Protein AF-A0AAD9KCN7-F1 (afdb_monomer)

Solvent-accessible surface area (backbone atoms only — not comparable to full-atom values): 8778 Å² total; per-residue (Å²): 135,86,82,78,81,75,78,76,82,77,79,79,80,79,82,54,69,68,58,52,52,51,52,63,70,68,53,58,83,85,34,65,76,53,48,64,74,65,59,83,91,80,75,90,75,92,70,82,74,83,81,86,82,81,80,90,80,90,80,90,80,91,78,92,77,90,74,84,73,63,82,55,66,68,58,55,51,52,52,53,49,53,52,50,54,50,53,57,52,60,66,49,46,61,60,54,50,51,53,51,51,53,51,50,50,54,51,51,50,54,51,51,50,52,52,50,51,52,53,50,54,59,69,69,53,73,83,80,74,82,127

Foldseek 3Di:
DDDDPDDDDDDDDDDDPVVVVVVVVPDDCPDPVNVVVPDDPDDDDDPPDPPDDDDDDDDDDDDDDPPPPDDDVVVVVVVVVVVVVVVVVVVCVVVVVVVVVVVVVVVVVVVVVVVVVVVVVVVPPPPPDDD

Radius of gyration: 35.8 Å; Cα contacts (8 Å, |Δi|>4): 5; chains: 1; bounding box: 70×50×118 Å

Sequence (131 aa):
MSKKNAPLISRPEPPSVEKIIEDIGSAQKTDVVFILASFPNNGELCLDSVNDSQTSNETNVATTQDTKQGPDVDQVYTEAKQLIDLTEELKTAPERLSNQCEQLETLAQELTESINALKQQARSVPARTGS

Secondary structure (DSSP, 8-state):
-----PPPPPPPPPPPHHHHHHHHHHS-TTSHHHHHHTS-SSS---------------------------S-HHHHHHHHHHHHHHHHHHHHHHHHHHHHHHHHHHHHHHHHHHHHHHHHHHHHS------

Organism: Ridgeia piscesae (NCBI:txid27915)

Mean predicted aligned 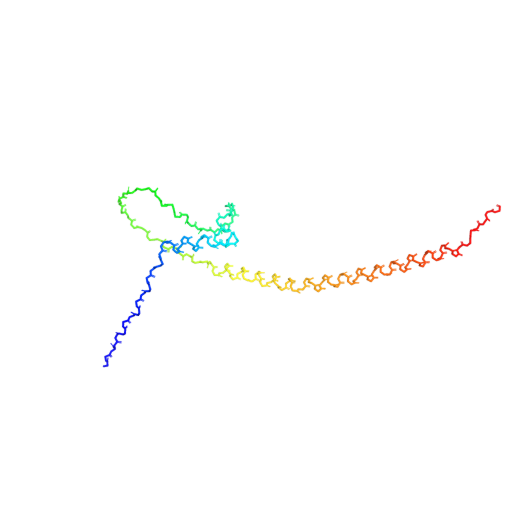error: 19.95 Å

Structure (mmCIF, N/CA/C/O backbone):
data_AF-A0AAD9KCN7-F1
#
_entry.id   AF-A0AAD9KCN7-F1
#
loop_
_atom_sit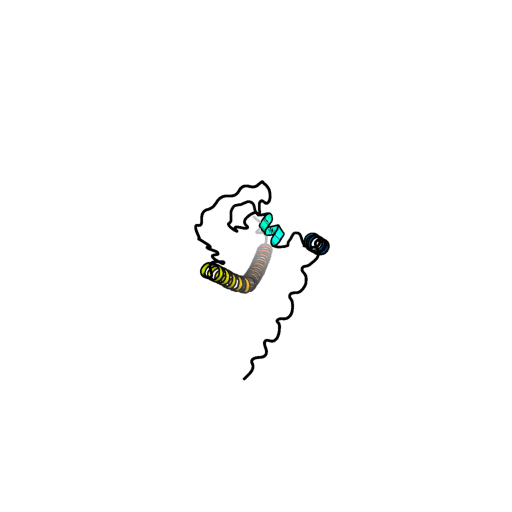e.group_PDB
_atom_site.id
_atom_site.type_symbol
_atom_site.label_atom_id
_atom_site.label_alt_id
_atom_site.label_comp_id
_atom_site.label_asym_id
_atom_site.label_entity_id
_atom_site.label_seq_id
_atom_site.pdbx_PDB_ins_code
_atom_site.Cartn_x
_atom_site.Cartn_y
_atom_site.Cartn_z
_atom_site.occupancy
_atom_site.B_iso_or_equiv
_atom_site.auth_seq_id
_atom_site.auth_comp_id
_atom_site.auth_asym_id
_atom_site.auth_atom_id
_atom_site.pdbx_PDB_model_num
ATOM 1 N N . MET A 1 1 ? -20.791 -21.907 59.484 1.00 41.22 1 MET A N 1
ATOM 2 C CA . MET A 1 1 ? -19.611 -21.524 58.679 1.00 41.22 1 MET A CA 1
ATOM 3 C C . MET A 1 1 ? -19.632 -20.018 58.474 1.00 41.22 1 MET A C 1
ATOM 5 O O . MET A 1 1 ? -20.487 -19.527 57.749 1.00 41.22 1 MET A O 1
ATOM 9 N N . SER A 1 2 ? -18.765 -19.285 59.169 1.00 52.84 2 SER A N 1
ATOM 10 C CA . SER A 1 2 ? -18.759 -17.817 59.153 1.00 52.84 2 SER A CA 1
ATOM 11 C C . SER A 1 2 ? -17.960 -17.307 57.953 1.00 52.84 2 SER A C 1
ATOM 13 O O . SER A 1 2 ? -16.741 -17.472 57.901 1.00 52.84 2 SER A O 1
ATOM 15 N N . LYS A 1 3 ? -18.647 -16.713 56.972 1.00 65.00 3 LYS A N 1
ATOM 16 C CA . LYS A 1 3 ? -18.016 -16.004 55.853 1.00 65.00 3 LYS A CA 1
ATOM 17 C C . LYS A 1 3 ? -17.453 -14.692 56.396 1.00 65.00 3 LYS A C 1
ATOM 19 O O . LYS A 1 3 ? -18.197 -13.796 56.776 1.00 65.00 3 LYS A O 1
ATOM 24 N N . LYS A 1 4 ? -16.131 -14.628 56.505 1.00 67.94 4 LYS A N 1
ATOM 25 C CA . LYS A 1 4 ? -15.389 -13.425 56.885 1.00 67.94 4 LYS A CA 1
ATOM 26 C C . LYS A 1 4 ? -15.406 -12.496 55.673 1.00 67.94 4 LYS A C 1
ATOM 28 O O . LYS A 1 4 ? -14.780 -12.808 54.664 1.00 67.94 4 LYS A O 1
ATOM 33 N N . ASN A 1 5 ? -16.164 -11.408 55.767 1.00 68.00 5 ASN A N 1
ATOM 34 C CA . ASN A 1 5 ? -16.159 -10.343 54.771 1.00 68.00 5 ASN A CA 1
ATOM 35 C C . ASN A 1 5 ? -14.782 -9.674 54.828 1.00 68.00 5 ASN A C 1
ATOM 37 O O . ASN A 1 5 ? -14.502 -8.923 55.760 1.00 68.00 5 ASN A O 1
ATOM 41 N N . ALA A 1 6 ? -13.898 -10.005 53.888 1.00 73.56 6 ALA A N 1
ATOM 42 C CA . ALA A 1 6 ? -12.658 -9.263 53.721 1.00 73.56 6 ALA A CA 1
ATOM 43 C C . ALA A 1 6 ? -13.031 -7.849 53.237 1.00 73.56 6 ALA A C 1
ATOM 45 O O . ALA A 1 6 ? -13.730 -7.741 52.225 1.00 73.56 6 ALA A O 1
ATOM 46 N N . PRO A 1 7 ? -12.651 -6.777 53.955 1.00 77.69 7 PRO A N 1
ATOM 47 C CA . PRO 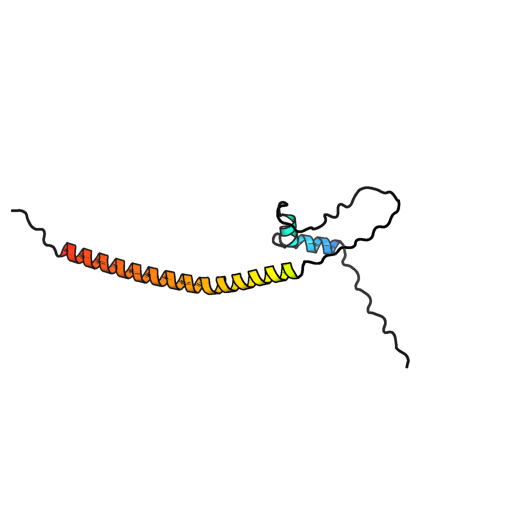A 1 7 ? -12.932 -5.423 53.506 1.00 77.69 7 PRO A CA 1
ATOM 48 C C . PRO A 1 7 ? -12.201 -5.183 52.185 1.00 77.69 7 PRO A C 1
ATOM 50 O O . PRO A 1 7 ? -11.036 -5.556 52.033 1.00 77.69 7 PRO A O 1
ATOM 53 N N . LEU A 1 8 ? -12.911 -4.603 51.219 1.00 81.06 8 LEU A N 1
ATOM 54 C CA . LEU A 1 8 ? -12.324 -4.235 49.937 1.00 81.06 8 LEU A CA 1
ATOM 55 C C . LEU A 1 8 ? -11.171 -3.258 50.183 1.00 81.06 8 LEU A C 1
ATOM 57 O O . LEU A 1 8 ? -11.280 -2.365 51.027 1.00 81.06 8 LEU A O 1
ATOM 61 N N . ILE A 1 9 ? -10.076 -3.433 49.443 1.00 82.06 9 ILE A N 1
ATOM 62 C CA . ILE A 1 9 ? -9.001 -2.442 49.407 1.00 82.06 9 ILE A CA 1
ATOM 63 C C . ILE A 1 9 ? -9.600 -1.082 49.035 1.00 82.06 9 ILE A C 1
ATOM 65 O O . ILE A 1 9 ? -10.446 -0.987 48.141 1.00 82.06 9 ILE A O 1
ATOM 69 N N . SER A 1 10 ? -9.211 -0.035 49.759 1.00 84.00 10 SER A N 1
ATOM 70 C CA . SER A 1 10 ? -9.705 1.311 49.490 1.00 84.00 10 SER A CA 1
ATOM 71 C C . SER A 1 10 ? -9.239 1.772 48.114 1.00 84.00 10 SER A C 1
ATOM 73 O O . SER A 1 10 ? -8.112 1.497 47.697 1.00 84.00 10 SER A O 1
ATOM 75 N N . ARG A 1 11 ? -10.113 2.499 47.414 1.00 87.44 11 ARG A N 1
ATOM 76 C CA . ARG A 1 11 ? -9.763 3.154 46.154 1.00 87.44 11 ARG A CA 1
ATOM 77 C C . ARG A 1 11 ? -8.589 4.119 46.397 1.00 87.44 11 ARG A C 1
ATOM 79 O O . ARG A 1 11 ? -8.606 4.802 47.421 1.00 87.44 11 ARG A O 1
ATOM 86 N N . PRO A 1 12 ? -7.600 4.197 45.494 1.00 89.06 12 PRO A N 1
ATOM 87 C CA . PRO A 1 12 ? -6.575 5.231 45.569 1.00 89.06 12 PRO A CA 1
ATOM 88 C C . PRO A 1 12 ? -7.200 6.628 45.494 1.00 89.06 12 PRO A C 1
ATOM 90 O O . PRO A 1 12 ? -8.267 6.814 44.899 1.00 89.06 12 PRO A O 1
ATOM 93 N N . GLU A 1 13 ? -6.521 7.603 46.090 1.00 91.38 13 GLU A N 1
ATOM 94 C CA . GLU A 1 13 ? -6.909 9.005 45.969 1.00 91.38 13 GLU A CA 1
ATOM 95 C C . GLU A 1 13 ? -6.800 9.477 44.510 1.00 91.38 13 GLU A C 1
ATOM 97 O O . GLU A 1 13 ? -5.935 9.001 43.763 1.00 91.38 13 GLU A O 1
ATOM 102 N N . PRO A 1 14 ? -7.693 10.381 44.073 1.00 92.75 14 PRO A N 1
ATOM 103 C CA . PRO A 1 14 ? -7.615 10.952 42.738 1.00 92.75 14 PRO A CA 1
ATOM 104 C C . PRO A 1 14 ? -6.324 11.774 42.563 1.00 92.75 14 PRO A C 1
ATOM 106 O O . PRO A 1 14 ? -5.773 12.280 43.543 1.00 92.75 14 PRO A O 1
ATOM 109 N N . PRO A 1 15 ? -5.832 11.932 41.323 1.00 93.88 15 PRO A N 1
ATOM 110 C CA . PRO A 1 15 ? -4.684 12.789 41.050 1.00 93.88 15 PRO A CA 1
ATOM 111 C C . PRO A 1 15 ? -4.995 14.256 41.375 1.00 93.88 15 PRO A C 1
ATOM 113 O O . PRO A 1 15 ? -6.148 14.688 41.323 1.00 93.88 15 PRO A O 1
ATOM 116 N N . SER A 1 16 ? -3.950 15.027 41.681 1.00 96.44 16 SER A N 1
ATOM 117 C CA . SER A 1 16 ? -4.083 16.469 41.877 1.00 96.44 16 SER A CA 1
ATOM 118 C C . SER A 1 16 ? -4.285 17.197 40.544 1.00 96.44 16 SER A C 1
ATOM 120 O O . SER A 1 16 ? -3.912 16.696 39.479 1.00 96.44 16 SER A O 1
ATOM 122 N N . VAL A 1 17 ? -4.861 18.398 40.609 1.00 95.38 17 VAL A N 1
ATOM 123 C CA . VAL A 1 17 ? -5.134 19.232 39.428 1.00 95.38 17 VAL A CA 1
ATOM 124 C C . VAL A 1 17 ? -3.839 19.608 38.709 1.00 95.38 17 VAL A C 1
ATOM 126 O O . VAL A 1 17 ? -3.787 19.599 37.483 1.00 95.38 17 VAL A O 1
ATOM 129 N N . GLU A 1 18 ? -2.770 19.870 39.457 1.00 96.25 18 GLU A N 1
ATOM 130 C CA . GLU A 1 18 ? -1.462 20.232 38.908 1.00 96.25 18 GLU A CA 1
ATOM 131 C C . GLU A 1 18 ? -0.914 19.114 38.020 1.00 96.25 18 GLU A C 1
ATOM 133 O O . GLU A 1 18 ? -0.429 19.378 36.922 1.00 96.25 18 GLU A O 1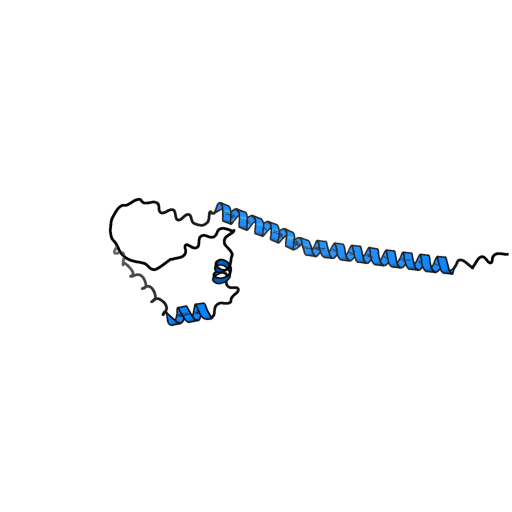
ATOM 138 N N . LYS A 1 19 ? -1.066 17.860 38.461 1.00 94.31 19 LYS A N 1
ATOM 139 C CA . LYS A 1 19 ? -0.616 16.689 37.708 1.00 94.31 19 LYS A CA 1
ATOM 140 C C . LYS A 1 19 ? -1.428 16.472 36.435 1.00 94.31 19 LYS A C 1
ATOM 142 O O . LYS A 1 19 ? -0.875 16.058 35.425 1.00 94.31 19 LYS A O 1
ATOM 147 N N . ILE A 1 20 ? -2.726 16.769 36.475 1.00 93.56 20 ILE A N 1
ATOM 148 C CA . ILE A 1 20 ? -3.591 16.709 35.290 1.00 93.56 20 ILE A CA 1
ATOM 149 C C . ILE A 1 20 ? -3.136 17.742 34.253 1.00 93.56 20 ILE A C 1
ATOM 151 O O . ILE A 1 20 ? -3.029 17.428 33.072 1.00 93.56 20 ILE A O 1
ATOM 155 N N . ILE A 1 21 ? -2.844 18.970 34.686 1.00 93.94 21 ILE A N 1
ATOM 156 C CA . ILE A 1 21 ? -2.401 20.040 33.782 1.00 93.94 21 ILE A CA 1
ATOM 157 C C . ILE A 1 21 ? -1.031 19.715 33.175 1.00 93.94 21 ILE A C 1
ATOM 159 O O . ILE A 1 21 ? -0.824 19.949 31.985 1.00 93.94 21 ILE A O 1
ATOM 163 N N . GLU A 1 22 ? -0.110 19.164 33.967 1.00 94.31 22 GLU A N 1
ATOM 164 C CA . GLU A 1 22 ? 1.192 18.699 33.481 1.00 94.31 22 GLU A CA 1
ATOM 165 C C . GLU A 1 22 ? 1.040 17.610 32.411 1.00 94.31 22 GLU A C 1
ATOM 167 O O . GLU A 1 22 ? 1.651 17.712 31.348 1.00 94.31 22 GLU A O 1
ATOM 172 N N . ASP A 1 23 ? 0.182 16.617 32.656 1.00 92.12 23 ASP A N 1
ATOM 173 C CA . ASP A 1 23 ? -0.085 15.516 31.727 1.00 92.12 23 ASP A CA 1
ATOM 174 C C . ASP A 1 23 ? -0.625 16.040 30.385 1.00 92.12 23 ASP A C 1
ATOM 176 O O . ASP A 1 23 ? -0.041 15.772 29.332 1.00 92.12 23 ASP A O 1
ATOM 180 N N . ILE A 1 24 ? -1.637 16.917 30.428 1.00 88.44 24 ILE A N 1
ATOM 181 C CA . ILE A 1 24 ? -2.202 17.585 29.241 1.00 88.44 24 ILE A CA 1
ATOM 182 C C . ILE A 1 24 ? -1.141 18.418 28.506 1.00 88.44 24 ILE A C 1
ATOM 184 O O . ILE A 1 24 ? -1.091 18.411 27.278 1.00 88.44 24 ILE A O 1
ATOM 188 N N . GLY A 1 25 ? -0.290 19.144 29.236 1.00 87.94 25 GLY A N 1
ATOM 189 C CA . GLY A 1 25 ? 0.770 19.967 28.649 1.00 87.94 25 GLY A CA 1
ATOM 190 C C . GLY A 1 25 ? 1.915 19.154 28.037 1.00 87.94 25 GLY A C 1
ATOM 191 O O . GLY A 1 25 ? 2.578 19.630 27.116 1.00 87.94 25 GLY A O 1
ATOM 192 N N . SER A 1 26 ? 2.143 17.937 28.536 1.00 88.12 26 SER A N 1
ATOM 193 C CA . SER A 1 26 ? 3.167 17.013 28.038 1.00 88.12 26 SER A CA 1
ATOM 194 C C . SER A 1 26 ? 2.721 16.204 26.815 1.00 88.12 26 SER A C 1
ATOM 196 O O . SER A 1 26 ? 3.560 15.653 26.096 1.00 88.12 26 SER A O 1
ATOM 198 N N . ALA A 1 27 ? 1.414 16.149 26.558 1.00 89.38 27 ALA A N 1
ATOM 199 C CA . ALA A 1 27 ? 0.845 15.394 25.457 1.00 89.38 27 ALA A CA 1
ATOM 200 C C . ALA A 1 27 ? 1.252 15.974 24.089 1.00 89.38 27 ALA A C 1
ATOM 202 O O . ALA A 1 27 ? 1.345 17.186 23.869 1.00 89.38 27 ALA A O 1
ATOM 203 N N . GLN A 1 28 ? 1.527 15.081 23.138 1.00 86.56 28 GLN A N 1
ATOM 204 C CA . GLN A 1 28 ? 1.956 15.475 21.799 1.00 86.56 28 GLN A CA 1
ATOM 205 C C . GLN A 1 28 ? 0.770 16.011 20.994 1.00 86.56 28 GLN A C 1
ATOM 207 O O . GLN A 1 28 ? -0.352 15.542 21.123 1.00 86.56 28 GLN A O 1
ATOM 212 N N . LYS A 1 29 ? 1.011 16.945 20.068 1.00 80.50 29 LYS A N 1
ATOM 213 C CA . LYS A 1 29 ? -0.050 17.456 19.171 1.00 80.50 29 LYS A CA 1
ATOM 214 C C . LYS A 1 29 ? -0.618 16.392 18.224 1.00 80.50 29 LYS A C 1
ATOM 216 O O . LYS A 1 29 ? -1.652 16.610 17.607 1.00 80.50 29 LYS A O 1
ATOM 221 N N . THR A 1 30 ? 0.084 15.272 18.091 1.00 82.00 30 THR A N 1
ATOM 222 C CA . THR A 1 30 ? -0.341 14.079 17.356 1.00 82.00 30 THR A CA 1
ATOM 223 C C . THR A 1 30 ? -1.117 13.092 18.229 1.00 82.00 30 THR A C 1
ATOM 225 O O . THR A 1 30 ? -1.410 11.990 17.775 1.00 82.00 30 THR A O 1
ATOM 228 N N . ASP A 1 31 ? -1.416 13.441 19.482 1.00 84.06 31 ASP A N 1
ATOM 229 C CA . ASP A 1 31 ? -2.294 12.647 20.332 1.00 84.06 31 ASP A CA 1
ATOM 230 C C . ASP A 1 31 ? -3.708 12.634 19.738 1.00 84.06 31 ASP A C 1
ATOM 232 O O . ASP A 1 31 ? -4.231 13.656 19.279 1.00 84.06 31 ASP A O 1
ATOM 236 N N . VAL A 1 32 ? -4.328 11.459 19.752 1.00 78.62 32 VAL A N 1
ATOM 237 C CA . VAL A 1 32 ? -5.679 11.224 19.243 1.00 78.62 32 VAL A CA 1
ATOM 238 C C . VAL A 1 32 ? -6.703 12.152 19.886 1.00 78.62 32 VAL A C 1
ATOM 240 O O . VAL A 1 32 ? -7.630 12.571 19.200 1.00 78.62 32 VAL A O 1
ATOM 243 N N . VAL A 1 33 ? -6.510 12.539 21.153 1.00 74.81 33 VAL A N 1
ATOM 244 C CA . VAL A 1 33 ? -7.401 13.472 21.863 1.00 74.81 33 VAL A CA 1
ATOM 245 C C . VAL A 1 33 ? -7.441 14.839 21.172 1.00 74.81 33 VAL A C 1
ATOM 247 O O . VAL A 1 33 ? -8.510 15.433 21.036 1.00 74.81 33 VAL A O 1
ATOM 250 N N . PHE A 1 34 ? -6.300 15.325 20.675 1.00 78.81 34 PHE A N 1
ATOM 251 C CA . PHE A 1 34 ? -6.222 16.614 19.979 1.00 78.81 34 PHE A CA 1
ATOM 252 C C . PHE A 1 34 ? -6.549 16.507 18.491 1.00 78.81 34 PHE A C 1
ATOM 254 O O . PHE A 1 34 ? -7.124 17.436 17.926 1.00 78.81 34 PHE A O 1
ATOM 261 N N . ILE A 1 35 ? -6.220 15.378 17.858 1.00 76.44 35 ILE A N 1
ATOM 262 C CA . ILE A 1 35 ? -6.566 15.125 16.456 1.00 76.44 35 ILE A CA 1
ATOM 263 C C . ILE A 1 35 ? -8.091 15.049 16.301 1.00 76.44 35 ILE A C 1
ATOM 265 O O . ILE A 1 35 ? -8.635 15.730 15.434 1.00 76.44 35 ILE A O 1
ATOM 269 N N . LEU A 1 36 ? -8.786 14.314 17.182 1.00 69.44 36 LEU A N 1
ATOM 270 C CA . LEU A 1 36 ? -10.252 14.216 17.162 1.00 69.44 36 LEU A CA 1
ATOM 271 C C . LEU A 1 36 ? -10.926 15.581 17.332 1.00 69.44 36 LEU A C 1
ATOM 273 O O . LEU A 1 36 ? -11.889 15.883 16.634 1.00 69.44 36 LEU A O 1
ATOM 277 N N . ALA A 1 37 ? -10.394 16.420 18.222 1.00 66.06 37 ALA A N 1
ATOM 278 C CA . ALA A 1 37 ? -10.933 17.751 18.482 1.00 66.06 37 ALA A CA 1
ATOM 279 C C . ALA A 1 37 ? -10.696 18.748 17.329 1.00 66.06 37 ALA A C 1
ATOM 281 O O . ALA A 1 37 ? -11.350 19.789 17.279 1.00 66.06 37 ALA A O 1
ATOM 282 N N . SER A 1 38 ? -9.765 18.459 16.412 1.00 60.34 38 SER A N 1
ATOM 283 C CA . SER A 1 38 ? -9.393 19.353 15.308 1.00 60.34 38 SER A CA 1
ATOM 284 C C . SER A 1 38 ? -10.104 19.037 13.985 1.00 60.34 38 SER A C 1
ATOM 286 O O . SER A 1 38 ? -9.872 19.750 13.001 1.00 60.34 38 SER A O 1
ATOM 288 N N . PHE A 1 39 ? -10.952 18.004 13.913 1.00 59.03 39 PHE A N 1
ATOM 289 C CA . PHE A 1 39 ? -11.676 17.704 12.678 1.00 59.03 39 PHE A CA 1
ATOM 290 C C . PHE A 1 39 ? -12.857 18.668 12.463 1.00 59.03 39 PHE A C 1
ATOM 292 O O . PHE A 1 39 ? -13.729 18.791 13.324 1.00 59.03 39 PHE A O 1
ATOM 299 N N . PRO A 1 40 ? -12.952 19.333 11.297 1.00 58.19 40 PRO A N 1
ATOM 300 C CA . PRO A 1 40 ? -14.128 20.111 10.938 1.00 58.19 40 PRO A CA 1
ATOM 301 C C . PRO A 1 40 ? -15.308 19.171 10.641 1.00 58.19 40 PRO A C 1
ATOM 303 O O . PRO A 1 40 ? -15.370 18.588 9.564 1.00 58.19 40 PRO A O 1
ATOM 306 N N . ASN A 1 41 ? -16.215 19.032 11.617 1.00 57.75 41 ASN A N 1
ATOM 307 C CA . ASN A 1 41 ? -17.577 18.464 11.575 1.00 57.75 41 ASN A CA 1
ATOM 308 C C . ASN A 1 41 ? -18.089 17.949 10.209 1.00 57.75 41 ASN A C 1
ATOM 310 O O . ASN A 1 41 ? -18.995 18.548 9.640 1.00 57.75 41 ASN A O 1
ATOM 314 N N . ASN A 1 42 ? -17.559 16.837 9.694 1.00 55.81 42 ASN A N 1
ATOM 315 C CA . ASN A 1 42 ? -18.125 16.105 8.548 1.00 55.81 42 ASN A CA 1
ATOM 316 C C . ASN A 1 42 ? -17.742 14.613 8.600 1.00 55.81 42 ASN A C 1
ATOM 318 O O . ASN A 1 42 ? -17.294 14.041 7.610 1.00 55.81 42 ASN A O 1
ATOM 322 N N . GLY A 1 43 ? -17.877 13.986 9.770 1.00 53.66 43 GLY A N 1
ATOM 323 C CA . GLY A 1 43 ? -17.566 12.564 9.932 1.00 53.66 43 GLY A CA 1
ATOM 324 C C . GLY A 1 43 ? -17.630 12.098 11.380 1.00 53.66 43 GLY A C 1
ATOM 325 O O . GLY A 1 43 ? -16.619 11.695 11.931 1.00 53.66 43 GLY A O 1
ATOM 326 N N . GLU A 1 44 ? -18.802 12.273 11.989 1.00 51.44 44 GLU A N 1
ATOM 327 C CA . GLU A 1 44 ? -19.366 11.474 13.087 1.00 51.44 44 GLU A CA 1
ATOM 328 C C . GLU A 1 44 ? -18.391 10.813 14.090 1.00 51.44 44 GLU A C 1
ATOM 330 O O . GLU A 1 44 ? -18.053 9.642 13.974 1.00 51.44 44 GLU A O 1
ATOM 335 N N . LEU A 1 45 ? -18.044 11.548 15.153 1.00 46.38 45 LEU A N 1
ATOM 336 C CA . LEU A 1 45 ? -17.826 10.998 16.496 1.00 46.38 45 LEU A CA 1
ATOM 337 C C . LEU A 1 45 ? -18.415 11.990 17.505 1.00 46.38 45 LEU A C 1
ATOM 339 O O . LEU A 1 45 ? -17.923 13.106 17.669 1.00 46.38 45 LEU A O 1
ATOM 343 N N . CYS A 1 46 ? -19.515 11.592 18.143 1.00 43.06 46 CYS A N 1
ATOM 344 C CA . CYS A 1 46 ? -20.203 12.384 19.154 1.00 43.06 46 CYS A CA 1
ATOM 345 C C . CYS A 1 46 ? -19.381 12.384 20.451 1.00 43.06 46 CYS A C 1
ATOM 347 O O . CYS A 1 46 ? -19.535 11.509 21.302 1.00 43.06 46 CYS A O 1
ATOM 349 N N . LEU A 1 47 ? -18.474 13.349 20.591 1.00 45.66 47 LEU A N 1
ATOM 350 C CA . LEU A 1 47 ? -17.975 13.752 21.899 1.00 45.66 47 LEU A CA 1
ATOM 351 C C . LEU A 1 47 ? -18.870 14.908 22.344 1.00 45.66 47 LEU A C 1
ATOM 353 O O . LEU A 1 47 ? -18.649 16.051 21.940 1.00 45.66 47 LEU A O 1
ATOM 357 N N . ASP A 1 48 ? -19.929 14.591 23.095 1.00 38.00 48 ASP A N 1
ATOM 358 C CA . ASP A 1 48 ? -20.812 15.596 23.682 1.00 38.00 48 ASP A CA 1
ATOM 359 C C . ASP A 1 48 ? -19.953 16.658 24.371 1.00 38.00 48 ASP A C 1
ATOM 361 O O . ASP A 1 48 ? -19.273 16.410 25.372 1.00 38.00 48 ASP A O 1
ATOM 365 N N . SER A 1 49 ? -19.944 17.850 23.775 1.00 43.59 49 SER A N 1
ATOM 366 C CA . SER A 1 49 ? -19.310 19.026 24.340 1.00 43.59 49 SER A CA 1
ATOM 367 C C . SER A 1 49 ? -19.991 19.302 25.671 1.00 43.59 49 SER A C 1
ATOM 369 O O . SER A 1 49 ? -21.146 19.729 25.706 1.00 43.59 49 SER A O 1
ATOM 371 N N . VAL A 1 50 ? -19.287 19.041 26.772 1.00 45.19 50 VAL A N 1
ATOM 372 C CA . VAL A 1 50 ? -19.731 19.419 28.113 1.00 45.19 50 VAL A CA 1
ATOM 373 C C . VAL A 1 50 ? -19.694 20.946 28.177 1.00 45.19 50 VAL A C 1
ATOM 375 O O . VAL A 1 50 ? -18.681 21.560 28.501 1.00 45.19 50 VAL A O 1
ATOM 378 N N . ASN A 1 51 ? -20.792 21.571 27.760 1.00 51.34 51 ASN A N 1
ATOM 379 C CA . ASN A 1 51 ? -21.013 23.000 27.874 1.00 51.34 51 ASN A CA 1
ATOM 380 C C . ASN A 1 51 ? -21.402 23.298 29.323 1.00 51.34 51 ASN A C 1
ATOM 382 O O . ASN A 1 51 ? -22.581 23.290 29.672 1.00 51.34 51 ASN A O 1
ATOM 386 N N . ASP A 1 52 ? -20.405 23.511 30.175 1.00 42.88 52 ASP A N 1
ATOM 387 C CA . ASP A 1 52 ? -20.632 23.883 31.565 1.00 42.88 52 ASP A CA 1
ATOM 388 C C . ASP A 1 52 ? -20.578 25.407 31.703 1.00 42.88 52 ASP A C 1
ATOM 390 O O . ASP A 1 52 ? -19.501 25.994 31.805 1.00 42.88 52 ASP A O 1
ATOM 394 N N . SER A 1 53 ? -21.749 26.054 31.627 1.00 50.31 53 SER A N 1
ATOM 395 C CA . SER A 1 53 ? -22.153 27.208 32.455 1.00 50.31 53 SER A CA 1
ATOM 396 C C . SER A 1 53 ? -23.312 27.981 31.819 1.00 50.31 53 SER A C 1
ATOM 398 O 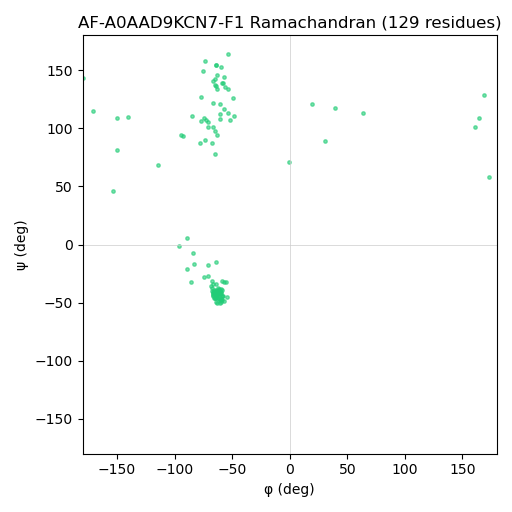O . SER A 1 53 ? -23.091 28.843 30.972 1.00 50.31 53 SER A O 1
ATOM 400 N N . GLN A 1 54 ? -24.539 27.758 32.304 1.00 43.16 54 GLN A N 1
ATOM 401 C CA . GLN A 1 54 ? -25.347 28.835 32.898 1.00 43.16 54 GLN A CA 1
ATOM 402 C C . GLN A 1 54 ? -26.623 28.297 33.577 1.00 43.16 54 GLN A C 1
ATOM 404 O O . GLN A 1 54 ? -27.546 27.814 32.935 1.00 43.16 54 GLN A O 1
ATOM 409 N N . THR A 1 55 ? -26.638 28.484 34.903 1.00 35.12 55 THR A N 1
ATOM 410 C CA . THR A 1 55 ? -27.773 28.873 35.764 1.00 35.12 55 THR A CA 1
ATOM 411 C C . THR A 1 55 ? -28.994 27.952 35.900 1.00 35.12 55 THR A C 1
ATOM 413 O O . THR A 1 55 ? -29.811 27.825 34.999 1.00 35.12 55 THR A O 1
ATOM 416 N N . SER A 1 56 ? -29.130 27.427 37.124 1.00 49.59 56 SER A N 1
ATOM 417 C CA . SER A 1 56 ? -30.340 27.275 37.948 1.00 49.59 56 SER A CA 1
ATOM 418 C C . SER A 1 56 ? -31.703 27.329 37.246 1.00 49.59 56 SER A C 1
ATOM 420 O O . SER A 1 56 ? -32.088 28.373 36.728 1.00 49.59 56 SER A O 1
ATOM 422 N N . ASN A 1 57 ? -32.493 26.257 37.375 1.00 42.22 57 ASN A N 1
ATOM 423 C CA . ASN A 1 57 ? -33.721 26.233 38.188 1.00 42.22 57 ASN A CA 1
ATOM 424 C C . ASN A 1 57 ? -34.393 24.849 38.129 1.00 42.22 57 ASN A C 1
ATOM 426 O O . ASN A 1 57 ? -34.387 24.167 37.108 1.00 42.22 57 ASN A O 1
ATOM 430 N N . GLU A 1 58 ? -34.958 24.443 39.263 1.00 46.19 58 GLU A N 1
ATOM 431 C CA . GLU A 1 58 ? -35.723 23.214 39.479 1.00 46.19 58 GLU A CA 1
ATOM 432 C C . GLU A 1 58 ? -36.932 23.096 38.533 1.00 46.19 58 GLU A C 1
ATOM 434 O O . GLU A 1 58 ? -37.605 24.094 38.278 1.00 46.19 58 GLU A O 1
ATOM 439 N N . THR A 1 59 ? -37.263 21.875 38.086 1.00 33.25 59 THR A N 1
ATOM 440 C CA . THR A 1 59 ? -38.589 21.215 38.224 1.00 33.25 59 THR A CA 1
ATOM 441 C C . THR A 1 59 ? -38.696 20.012 37.268 1.00 33.25 59 THR A C 1
ATOM 443 O O . THR A 1 59 ? -38.819 20.168 36.063 1.00 33.25 59 THR A O 1
ATOM 446 N N . ASN A 1 60 ? -38.664 18.811 37.856 1.00 47.34 60 ASN A N 1
ATOM 447 C CA . ASN A 1 60 ? -39.525 17.645 37.595 1.00 47.34 60 ASN A CA 1
ATOM 448 C C . ASN A 1 60 ? -39.948 17.301 36.141 1.00 47.34 60 ASN A C 1
ATOM 450 O O . ASN A 1 60 ? -40.762 17.997 35.547 1.00 47.34 60 ASN A O 1
ATOM 454 N N . VAL A 1 61 ? -39.542 16.121 35.652 1.00 40.56 61 VAL A N 1
ATOM 455 C CA . VAL A 1 61 ? -40.414 14.963 35.329 1.00 40.56 61 VAL A CA 1
ATOM 456 C C . VAL A 1 61 ? -39.598 13.929 34.545 1.00 40.56 61 VAL A C 1
ATOM 458 O O . VAL A 1 61 ? -38.935 14.226 33.557 1.00 40.56 61 VAL A O 1
ATOM 461 N N . ALA A 1 62 ? -39.656 12.691 35.025 1.00 44.94 62 ALA A N 1
ATOM 462 C CA . ALA A 1 62 ? -39.030 11.521 34.438 1.00 44.94 62 ALA A CA 1
ATOM 463 C C . ALA A 1 62 ? -39.445 11.283 32.976 1.00 44.94 62 ALA A C 1
ATOM 465 O O . ALA A 1 62 ? -40.632 11.242 32.662 1.00 44.94 62 ALA A O 1
ATOM 466 N N . THR A 1 63 ? -38.474 10.975 32.119 1.00 34.22 63 THR A N 1
ATOM 467 C CA . THR A 1 63 ? -38.599 9.908 31.116 1.00 34.22 63 THR A CA 1
ATOM 468 C C . THR A 1 63 ? -37.210 9.331 30.872 1.00 34.22 63 THR A C 1
ATOM 470 O O . THR A 1 63 ? -36.313 9.962 30.328 1.00 34.22 63 THR A O 1
ATOM 473 N N . THR A 1 64 ? -37.044 8.113 31.365 1.00 50.50 64 THR A N 1
ATOM 474 C CA . THR A 1 64 ? -35.959 7.178 31.099 1.00 50.50 64 THR A CA 1
ATOM 475 C C . THR A 1 64 ? -35.841 6.881 29.605 1.00 50.50 64 THR A C 1
ATOM 477 O O . THR A 1 64 ? -36.747 6.245 29.080 1.00 50.50 64 THR A O 1
ATOM 480 N N . GLN A 1 65 ? -34.722 7.234 28.967 1.00 43.44 65 GLN A N 1
ATOM 481 C CA . GLN A 1 65 ? -34.091 6.437 27.904 1.00 43.44 65 GLN A CA 1
ATOM 482 C C . GLN A 1 65 ? -32.575 6.674 27.938 1.00 43.44 65 GLN A C 1
ATOM 484 O O . GLN A 1 65 ? -32.011 7.468 27.194 1.00 43.44 65 GLN A O 1
ATOM 489 N N . ASP A 1 66 ? -31.928 5.962 28.858 1.00 45.25 66 ASP A N 1
ATOM 490 C CA . ASP A 1 66 ? -30.506 5.639 28.802 1.00 45.25 66 ASP A CA 1
ATOM 491 C C . ASP A 1 66 ? -30.293 4.725 27.586 1.00 45.25 66 ASP A C 1
ATOM 493 O O . ASP A 1 66 ? -30.591 3.533 27.637 1.00 45.25 66 ASP A O 1
ATOM 497 N N . THR A 1 67 ? -29.864 5.298 26.462 1.00 47.53 67 THR A N 1
ATOM 498 C CA . THR A 1 67 ? -29.340 4.531 25.324 1.00 47.53 67 THR A CA 1
ATOM 499 C C . THR A 1 67 ? -27.868 4.880 25.167 1.00 47.53 67 THR A C 1
ATOM 501 O O . THR A 1 67 ? -27.449 5.510 24.203 1.00 47.53 67 THR A O 1
ATOM 504 N N . LYS A 1 68 ? -27.061 4.453 26.143 1.00 55.31 68 LYS A N 1
ATOM 505 C CA . LYS A 1 68 ? -25.647 4.145 25.918 1.00 55.31 68 LYS A CA 1
ATOM 506 C C . LYS A 1 68 ? -25.558 2.947 24.972 1.00 55.31 68 LYS A C 1
ATOM 508 O O . LYS A 1 68 ? -25.346 1.818 25.409 1.00 55.31 68 LYS A O 1
ATOM 513 N N . GLN A 1 69 ? -25.751 3.169 23.677 1.00 51.31 69 GLN A N 1
ATOM 514 C CA . GLN A 1 69 ? -25.220 2.234 22.695 1.00 51.31 69 GLN A CA 1
ATOM 515 C C . GLN A 1 69 ? -23.704 2.431 22.713 1.00 51.31 69 GLN A C 1
ATOM 517 O O . GLN A 1 69 ? -23.192 3.460 22.283 1.00 51.31 69 GLN A O 1
ATOM 522 N N . GLY A 1 70 ? -22.989 1.472 23.310 1.00 57.44 70 GLY A N 1
ATOM 523 C CA . GLY A 1 70 ? -21.562 1.314 23.034 1.00 57.44 70 GLY A CA 1
ATOM 524 C C . GLY A 1 70 ? -21.336 1.198 21.521 1.00 57.44 70 GLY A C 1
ATOM 525 O O . GLY A 1 70 ? -22.308 0.966 20.798 1.00 57.44 70 GLY A O 1
ATOM 526 N N . PRO A 1 71 ? -20.091 1.368 21.037 1.00 58.69 71 PRO A N 1
ATOM 527 C CA . PRO A 1 71 ? -19.807 1.266 19.610 1.00 58.69 71 PRO A CA 1
ATOM 528 C C . PRO A 1 71 ? -20.433 -0.020 19.075 1.00 58.69 71 PRO A C 1
ATOM 530 O O . PRO A 1 71 ? -20.249 -1.088 19.668 1.00 58.69 71 PRO A O 1
ATOM 533 N N . ASP A 1 72 ? -21.242 0.125 18.028 1.00 78.44 72 ASP A N 1
ATOM 534 C CA . ASP A 1 72 ? -21.953 -0.978 17.403 1.00 78.44 72 ASP A CA 1
ATOM 535 C C . ASP A 1 72 ? -20.926 -2.061 17.052 1.00 78.44 72 ASP A C 1
ATOM 537 O O . ASP A 1 72 ? -19.999 -1.836 16.271 1.00 78.44 72 ASP A O 1
ATOM 541 N N . VAL A 1 73 ? -21.018 -3.210 17.726 1.00 83.81 73 VAL A N 1
ATOM 542 C CA . VAL A 1 73 ? -20.009 -4.279 17.638 1.00 83.81 73 VAL A CA 1
ATOM 543 C C . VAL A 1 73 ? -19.879 -4.754 16.194 1.00 83.81 73 VAL A C 1
ATOM 545 O O . VAL A 1 73 ? -18.780 -5.099 15.756 1.00 83.81 73 VAL A O 1
ATOM 548 N N . ASP A 1 74 ? -20.980 -4.694 15.445 1.00 85.94 74 ASP A N 1
ATOM 549 C CA . ASP A 1 74 ? -21.015 -5.020 14.027 1.00 85.94 74 ASP A CA 1
ATOM 550 C C . ASP A 1 74 ? -20.197 -4.011 13.205 1.00 85.94 74 ASP A C 1
ATOM 552 O O . ASP A 1 74 ? -19.412 -4.415 12.345 1.00 85.94 74 ASP A O 1
ATOM 556 N N . GLN A 1 75 ? -20.269 -2.716 13.522 1.00 87.06 75 GLN A N 1
ATOM 557 C CA . GLN A 1 75 ? -19.464 -1.681 12.870 1.00 87.06 75 GLN A CA 1
ATOM 558 C C . GLN A 1 75 ? -17.965 -1.891 13.122 1.00 87.06 75 GLN A C 1
ATOM 560 O O . GLN A 1 75 ? -17.188 -1.970 12.167 1.00 87.06 75 GLN A O 1
ATOM 565 N N . VAL A 1 76 ? -17.559 -2.086 14.380 1.00 89.06 76 VAL A N 1
ATOM 566 C CA . VAL A 1 76 ? -16.146 -2.325 14.739 1.00 89.06 76 VAL A CA 1
ATOM 567 C C . VAL A 1 76 ? -15.619 -3.605 14.089 1.00 89.06 76 VAL A C 1
ATOM 569 O O . VAL A 1 76 ? -14.481 -3.654 13.623 1.00 89.06 76 VAL A O 1
ATOM 572 N N . TYR A 1 77 ? -16.447 -4.648 14.014 1.00 94.19 77 TYR A N 1
ATOM 573 C CA . TYR A 1 77 ? -16.089 -5.889 13.337 1.00 94.19 77 TYR A CA 1
ATOM 574 C C . TYR A 1 77 ? -15.873 -5.681 11.833 1.00 94.19 77 TYR A C 1
ATOM 576 O O . TYR A 1 77 ? -14.895 -6.186 11.274 1.00 94.19 77 TYR A O 1
ATOM 584 N N . THR A 1 78 ? -16.748 -4.918 11.169 1.00 94.19 78 THR A N 1
ATOM 585 C CA . THR A 1 78 ? -16.582 -4.619 9.738 1.00 94.19 78 THR A CA 1
ATOM 586 C C . THR A 1 78 ? -15.337 -3.787 9.458 1.00 94.19 78 THR A C 1
ATOM 588 O O . THR A 1 78 ? -14.614 -4.086 8.509 1.00 94.19 78 THR A O 1
ATOM 591 N N . GLU A 1 79 ? -15.038 -2.805 10.304 1.00 94.25 79 GLU A N 1
ATOM 592 C CA . GLU A 1 79 ? -13.842 -1.973 10.184 1.00 94.25 79 GLU A CA 1
ATOM 593 C C . GLU A 1 79 ? -12.564 -2.795 10.402 1.00 94.25 79 GLU A C 1
ATOM 595 O O . GLU A 1 79 ? -11.642 -2.751 9.586 1.00 94.25 79 GLU A O 1
ATOM 600 N N . ALA A 1 80 ? -12.533 -3.634 11.441 1.00 94.25 80 ALA A N 1
ATOM 601 C CA . ALA A 1 80 ? -11.412 -4.533 11.694 1.00 94.25 80 ALA A CA 1
ATOM 602 C C . ALA A 1 80 ? -11.166 -5.485 10.514 1.00 94.25 80 ALA A C 1
ATO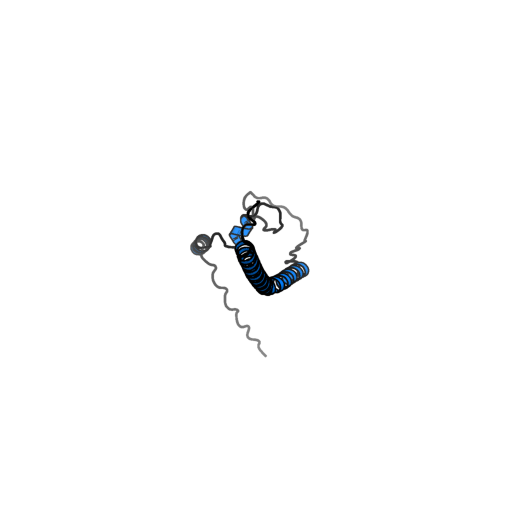M 604 O O . ALA A 1 80 ? -10.018 -5.733 10.146 1.00 94.25 80 ALA A O 1
ATOM 605 N N . LYS A 1 81 ? -12.234 -5.985 9.883 1.00 97.25 81 LYS A N 1
ATOM 606 C CA . LYS A 1 81 ? -12.127 -6.828 8.691 1.00 97.25 81 LYS A CA 1
ATOM 607 C C . LYS A 1 81 ? -11.516 -6.072 7.507 1.00 97.25 81 LYS A C 1
ATOM 609 O O . LYS A 1 81 ? -10.600 -6.592 6.881 1.00 97.25 81 LYS A O 1
ATOM 614 N N . GLN A 1 82 ? -11.964 -4.843 7.244 1.00 96.31 82 GLN A N 1
ATOM 615 C CA . GLN A 1 82 ? -11.400 -4.001 6.180 1.00 96.31 82 GLN A CA 1
ATOM 616 C C . GLN A 1 82 ? -9.912 -3.712 6.402 1.00 96.31 82 GLN A C 1
ATOM 618 O O . GLN A 1 82 ? -9.126 -3.748 5.456 1.00 96.31 82 GLN A O 1
ATOM 623 N N . LEU A 1 83 ? -9.512 -3.458 7.651 1.00 96.25 83 LEU A N 1
ATOM 624 C CA . LEU A 1 83 ? -8.110 -3.247 7.999 1.00 96.25 83 LEU A CA 1
ATOM 625 C C . LEU A 1 83 ? -7.271 -4.504 7.752 1.00 96.25 83 LEU A C 1
ATOM 627 O O . LEU A 1 83 ? -6.179 -4.396 7.201 1.00 96.25 83 LEU A O 1
ATOM 631 N N . ILE A 1 84 ? -7.778 -5.688 8.105 1.00 97.12 84 ILE A N 1
ATOM 632 C CA . ILE A 1 84 ? -7.090 -6.957 7.827 1.00 97.12 84 ILE A CA 1
ATOM 633 C C . ILE A 1 84 ? -6.901 -7.138 6.317 1.00 97.12 84 ILE A C 1
ATOM 635 O O . ILE A 1 84 ? -5.769 -7.344 5.877 1.00 97.12 84 ILE A O 1
ATOM 639 N N . ASP A 1 85 ? -7.964 -6.972 5.529 1.00 96.81 85 ASP A N 1
ATOM 640 C CA . ASP A 1 85 ? -7.915 -7.122 4.069 1.00 96.81 85 ASP A CA 1
ATOM 641 C C . ASP A 1 85 ? -6.885 -6.157 3.444 1.00 96.81 85 ASP A C 1
ATOM 643 O O . ASP A 1 85 ? -6.044 -6.558 2.635 1.00 96.81 85 ASP 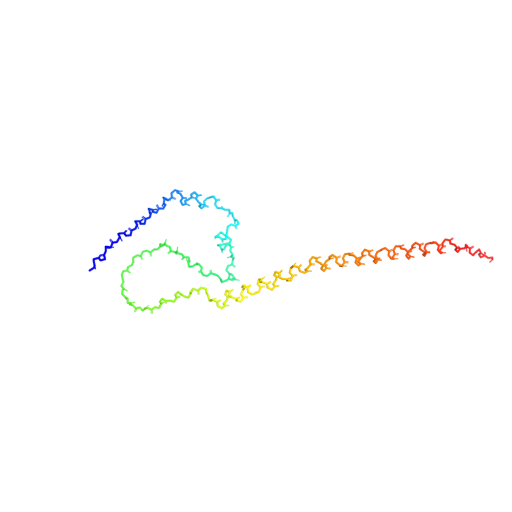A O 1
ATOM 647 N N . LEU A 1 86 ? -6.874 -4.894 3.887 1.00 96.50 86 LEU A N 1
ATOM 648 C CA . LEU A 1 86 ? -5.914 -3.890 3.425 1.00 96.50 86 LEU A CA 1
ATOM 649 C C . LEU A 1 86 ? -4.470 -4.246 3.807 1.00 96.50 86 LEU A C 1
ATOM 651 O O . LEU A 1 86 ? -3.545 -4.037 3.019 1.00 96.50 86 LEU A O 1
ATOM 655 N N . THR A 1 87 ? -4.252 -4.781 5.010 1.00 95.75 87 THR A N 1
ATOM 656 C CA . THR A 1 87 ? -2.909 -5.201 5.435 1.00 95.75 87 THR A CA 1
ATOM 657 C C . THR A 1 87 ? -2.390 -6.387 4.630 1.00 95.75 87 THR A C 1
ATOM 659 O O . THR A 1 87 ? -1.192 -6.441 4.340 1.00 95.75 87 THR A O 1
ATOM 662 N N . GLU A 1 88 ? -3.265 -7.308 4.219 1.00 95.31 88 GLU A N 1
ATOM 663 C CA . GLU A 1 88 ? -2.883 -8.393 3.315 1.00 95.31 88 GLU A CA 1
ATOM 664 C C . GLU A 1 88 ? -2.513 -7.861 1.929 1.00 95.31 88 GLU A C 1
ATOM 666 O O . GLU A 1 88 ? -1.475 -8.244 1.383 1.00 95.31 88 GLU A O 1
ATOM 671 N N . GLU A 1 89 ? -3.285 -6.918 1.385 1.00 95.69 89 GLU A N 1
ATOM 672 C CA . GLU A 1 89 ? -2.959 -6.292 0.102 1.00 95.69 89 GLU A CA 1
ATOM 673 C C . GLU A 1 89 ? -1.607 -5.562 0.160 1.00 95.69 89 GLU A C 1
ATOM 675 O O . GLU A 1 89 ? -0.727 -5.802 -0.676 1.00 95.69 89 GLU A O 1
ATOM 680 N N . LEU A 1 90 ? -1.390 -4.747 1.198 1.00 95.00 90 LEU A N 1
ATOM 681 C CA . LEU A 1 90 ? -0.132 -4.030 1.438 1.00 95.00 90 LEU A CA 1
ATOM 682 C C . LEU A 1 90 ? 1.073 -4.968 1.534 1.00 95.00 90 LEU A C 1
ATOM 684 O O . LEU A 1 90 ? 2.167 -4.602 1.106 1.00 95.00 90 LEU A O 1
ATOM 688 N N . LYS A 1 91 ? 0.886 -6.186 2.049 1.00 94.75 91 LYS A N 1
ATOM 689 C CA . LYS A 1 91 ? 1.951 -7.190 2.139 1.00 94.75 91 LYS A CA 1
ATOM 690 C C . LYS A 1 91 ? 2.396 -7.706 0.766 1.00 94.75 91 LYS A C 1
ATOM 692 O O . LYS A 1 91 ? 3.569 -8.029 0.601 1.00 94.75 91 LYS A O 1
ATOM 697 N N . THR A 1 92 ? 1.496 -7.756 -0.215 1.00 94.06 92 THR A N 1
ATOM 698 C CA . THR A 1 92 ? 1.796 -8.225 -1.586 1.00 94.06 92 THR A CA 1
ATOM 699 C C . THR A 1 92 ? 2.277 -7.112 -2.523 1.00 94.06 92 THR A C 1
ATOM 701 O O . THR A 1 92 ? 2.963 -7.369 -3.515 1.00 94.06 92 THR A O 1
ATOM 704 N N . ALA A 1 93 ? 1.973 -5.853 -2.198 1.00 93.69 93 ALA A N 1
ATOM 705 C CA . ALA A 1 93 ? 2.389 -4.683 -2.966 1.00 93.69 93 ALA A CA 1
ATOM 706 C C . ALA A 1 93 ? 3.912 -4.564 -3.224 1.00 93.69 93 ALA A C 1
ATOM 708 O O . ALA A 1 93 ? 4.274 -4.277 -4.370 1.00 93.69 93 ALA A O 1
ATOM 709 N N . PRO A 1 94 ? 4.823 -4.779 -2.247 1.00 94.62 94 PRO A N 1
ATOM 710 C CA . PRO A 1 94 ? 6.262 -4.642 -2.488 1.00 94.62 94 PRO A CA 1
ATOM 711 C C . PRO A 1 94 ? 6.801 -5.712 -3.439 1.00 94.62 94 PRO A C 1
ATOM 713 O O . PRO A 1 94 ? 7.628 -5.403 -4.291 1.00 94.62 94 PRO A O 1
ATOM 716 N N . GLU A 1 95 ? 6.303 -6.946 -3.344 1.00 95.19 95 GLU A N 1
ATOM 717 C CA . GLU A 1 95 ? 6.679 -8.024 -4.263 1.00 95.19 95 GLU A CA 1
ATOM 718 C C . GLU A 1 95 ? 6.227 -7.698 -5.693 1.00 95.19 95 GLU A C 1
ATOM 720 O O . GLU A 1 95 ? 7.009 -7.801 -6.640 1.00 95.19 95 GLU A O 1
ATOM 725 N N . ARG A 1 96 ? 4.991 -7.202 -5.854 1.00 95.50 96 ARG A N 1
ATOM 726 C CA . ARG A 1 96 ? 4.483 -6.746 -7.155 1.00 95.50 96 ARG A CA 1
ATOM 727 C C . ARG A 1 96 ? 5.349 -5.634 -7.745 1.00 95.50 96 ARG A C 1
ATOM 729 O O . ARG A 1 96 ? 5.653 -5.674 -8.935 1.00 95.50 96 ARG A O 1
ATOM 736 N N . LEU A 1 97 ? 5.737 -4.656 -6.929 1.00 96.50 97 LEU A N 1
ATOM 737 C CA . LEU A 1 97 ? 6.579 -3.547 -7.368 1.00 96.50 97 LEU A CA 1
ATOM 738 C C . LEU A 1 97 ? 7.987 -4.024 -7.751 1.00 96.50 97 LEU A C 1
ATOM 740 O O . LEU A 1 97 ? 8.496 -3.612 -8.788 1.00 96.50 97 LEU A O 1
ATOM 744 N N . SER A 1 98 ? 8.582 -4.927 -6.966 1.00 96.50 98 SER A N 1
ATOM 745 C CA . SER A 1 98 ? 9.885 -5.533 -7.274 1.00 96.50 98 SER A CA 1
ATOM 746 C C . SER A 1 98 ? 9.866 -6.224 -8.636 1.00 96.50 98 SER A C 1
ATOM 748 O O . SER A 1 98 ? 10.696 -5.924 -9.491 1.00 96.50 98 SER A O 1
ATOM 750 N N . ASN A 1 99 ? 8.851 -7.055 -8.887 1.00 96.31 99 ASN A N 1
ATOM 751 C CA . ASN A 1 99 ? 8.679 -7.738 -10.169 1.00 96.31 99 ASN A CA 1
ATOM 752 C C . ASN A 1 99 ? 8.533 -6.754 -11.344 1.00 96.31 99 ASN A C 1
ATOM 754 O O . ASN A 1 99 ? 9.061 -6.996 -12.427 1.00 96.31 99 ASN A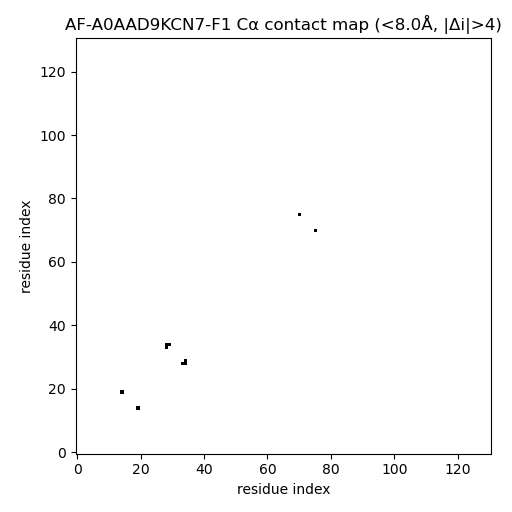 O 1
ATOM 758 N N . GLN A 1 100 ? 7.827 -5.636 -11.152 1.00 96.81 100 GLN A N 1
ATOM 759 C CA . GLN A 1 100 ? 7.699 -4.600 -12.183 1.00 96.81 100 GLN A CA 1
ATOM 760 C C . GLN A 1 100 ? 9.029 -3.892 -12.463 1.00 96.81 100 GLN A C 1
ATOM 762 O O . GLN A 1 100 ? 9.340 -3.625 -13.624 1.00 96.81 100 GLN A O 1
ATOM 767 N N . CYS A 1 101 ? 9.819 -3.610 -11.427 1.00 96.69 101 CYS A N 1
ATOM 768 C CA . CYS A 1 101 ? 11.150 -3.027 -11.580 1.00 96.69 101 CYS A CA 1
ATOM 769 C C . CYS A 1 101 ? 12.087 -3.957 -12.363 1.00 96.69 101 CYS A C 1
ATOM 771 O O . CYS A 1 101 ? 12.725 -3.505 -13.310 1.00 96.69 101 CYS A O 1
ATOM 773 N N . GLU A 1 102 ? 12.114 -5.251 -12.035 1.00 97.00 102 GLU A N 1
ATOM 774 C CA . GLU A 1 102 ? 12.935 -6.245 -12.745 1.00 97.00 102 GLU A CA 1
ATOM 775 C C . GLU A 1 102 ? 12.532 -6.386 -14.223 1.00 97.00 102 GLU A C 1
ATOM 777 O O . GLU A 1 102 ? 13.387 -6.454 -15.113 1.00 97.00 102 GLU A O 1
ATOM 782 N N . GLN A 1 103 ? 11.227 -6.373 -14.516 1.00 97.19 103 GLN A N 1
ATOM 783 C CA . GLN A 1 103 ? 10.725 -6.392 -15.894 1.00 97.19 103 GLN A CA 1
ATOM 784 C C . GLN A 1 103 ? 11.156 -5.149 -16.676 1.00 97.19 103 GLN A C 1
ATOM 786 O O . GLN A 1 103 ? 11.598 -5.260 -17.820 1.00 97.19 103 GLN A O 1
ATOM 791 N N . LEU A 1 104 ? 11.044 -3.967 -16.064 1.00 97.25 104 LEU A N 1
ATOM 792 C CA . LEU A 1 104 ? 11.477 -2.712 -16.677 1.00 97.25 104 LEU A CA 1
ATOM 793 C C . LEU A 1 104 ? 12.985 -2.695 -16.931 1.00 97.25 104 LEU A C 1
ATOM 795 O O . LEU A 1 104 ? 13.414 -2.220 -17.980 1.00 97.25 104 LEU A O 1
ATOM 799 N N . GLU A 1 105 ? 13.783 -3.227 -16.008 1.00 97.50 105 GLU A N 1
ATOM 800 C CA . GLU A 1 105 ? 15.231 -3.331 -16.174 1.00 97.50 105 GLU A CA 1
ATOM 801 C C . GLU A 1 105 ? 15.600 -4.265 -17.329 1.00 97.50 105 GLU A C 1
ATOM 803 O O . GLU A 1 105 ? 16.397 -3.894 -18.192 1.00 97.50 105 GLU A O 1
ATOM 808 N N . THR A 1 106 ? 14.959 -5.432 -17.402 1.00 97.06 106 THR A N 1
ATOM 809 C CA . THR A 1 106 ? 15.160 -6.387 -18.500 1.00 97.06 106 THR A CA 1
ATOM 810 C C . THR A 1 106 ? 14.812 -5.751 -19.849 1.00 97.06 106 THR A C 1
ATOM 812 O O . THR A 1 106 ? 15.608 -5.793 -20.787 1.00 97.06 106 THR A O 1
ATOM 815 N N . LEU A 1 107 ? 13.658 -5.080 -19.933 1.00 97.62 107 LEU A N 1
ATOM 816 C CA . LEU A 1 107 ? 13.224 -4.380 -21.143 1.00 97.62 107 LEU A CA 1
ATOM 817 C C . LEU A 1 107 ? 14.199 -3.254 -21.533 1.00 97.62 107 LEU A C 1
ATOM 819 O O . LEU A 1 107 ? 14.486 -3.045 -22.712 1.00 97.62 107 LEU A O 1
ATOM 823 N N . ALA A 1 108 ? 14.723 -2.517 -20.550 1.00 96.88 108 ALA A N 1
ATOM 824 C CA . ALA A 1 108 ? 15.692 -1.452 -20.785 1.00 96.88 108 ALA A CA 1
ATOM 825 C C . ALA A 1 108 ? 17.024 -1.996 -21.327 1.00 96.88 108 ALA A C 1
ATOM 827 O O . ALA A 1 108 ? 17.617 -1.383 -22.225 1.00 96.88 108 ALA A O 1
ATOM 828 N N . GLN A 1 109 ? 17.485 -3.142 -20.819 1.00 97.38 109 GLN A N 1
ATOM 829 C CA . GLN A 1 109 ? 18.674 -3.827 -21.329 1.00 97.38 109 GLN A CA 1
ATOM 830 C C . GLN A 1 109 ? 18.463 -4.286 -22.776 1.00 97.38 109 GLN A C 1
ATOM 832 O O . GLN A 1 109 ? 19.262 -3.927 -23.642 1.00 97.38 109 GLN A O 1
ATOM 837 N N . GLU A 1 110 ? 17.348 -4.959 -23.070 1.00 97.44 110 GLU A N 1
ATOM 838 C CA . GLU A 1 110 ? 17.008 -5.417 -24.425 1.00 97.44 110 GLU A CA 1
ATOM 839 C C . GLU A 1 110 ? 16.930 -4.248 -25.420 1.00 97.44 110 GLU A C 1
ATOM 841 O O . GLU A 1 110 ? 17.507 -4.286 -26.513 1.00 97.44 110 GLU A O 1
ATOM 846 N N . LEU A 1 111 ? 16.283 -3.147 -25.025 1.00 97.25 111 LEU A N 1
ATOM 847 C CA . LEU A 1 111 ? 16.219 -1.946 -25.850 1.00 97.25 111 LEU A CA 1
ATOM 848 C C . LEU A 1 111 ? 17.621 -1.382 -26.114 1.00 97.25 111 LEU A C 1
ATOM 850 O O . LEU A 1 111 ? 17.941 -1.018 -27.248 1.00 97.25 111 LEU A O 1
ATOM 854 N N . THR A 1 112 ? 18.475 -1.341 -25.094 1.00 97.12 112 THR A N 1
ATOM 855 C CA . THR A 1 112 ? 19.854 -0.853 -25.215 1.00 97.12 112 THR A CA 1
ATOM 856 C C . THR A 1 112 ? 20.676 -1.718 -26.170 1.00 97.12 112 THR A C 1
ATOM 858 O O . THR A 1 112 ? 21.408 -1.186 -27.012 1.00 97.12 112 THR A O 1
ATOM 861 N N . GLU A 1 113 ? 20.533 -3.040 -26.095 1.00 96.44 113 GLU A N 1
ATOM 862 C CA . GLU A 1 113 ? 21.162 -3.978 -27.025 1.00 96.44 113 GLU A CA 1
ATOM 863 C C . GLU A 1 113 ? 20.675 -3.757 -28.459 1.00 96.44 113 GLU A C 1
ATOM 865 O O . GLU A 1 113 ? 21.499 -3.615 -29.367 1.00 96.44 113 GLU A O 1
ATOM 870 N N . SER A 1 114 ? 19.361 -3.620 -28.662 1.00 96.94 114 SER A N 1
ATOM 871 C CA . SER A 1 114 ? 18.779 -3.372 -29.986 1.00 96.94 114 SER A CA 1
ATOM 872 C C . SER A 1 114 ? 19.289 -2.065 -30.612 1.00 96.94 114 SER A C 1
ATOM 874 O O . SER A 1 114 ? 19.663 -2.032 -31.788 1.00 96.94 114 SER A O 1
ATOM 876 N N . ILE A 1 115 ? 19.402 -0.995 -29.816 1.00 96.06 115 ILE A N 1
ATOM 877 C CA . ILE A 1 115 ? 19.936 0.299 -30.255 1.00 96.06 115 ILE A CA 1
ATOM 878 C C . ILE A 1 115 ? 21.408 0.159 -30.644 1.00 96.06 115 ILE A C 1
ATOM 880 O O . ILE A 1 115 ? 21.842 0.728 -31.649 1.00 96.06 115 ILE A O 1
ATOM 884 N N . ASN A 1 116 ? 22.193 -0.586 -29.865 1.00 95.25 116 ASN A N 1
ATOM 885 C CA . ASN A 1 116 ? 23.601 -0.817 -30.168 1.00 95.25 116 ASN A CA 1
ATOM 886 C C . ASN A 1 116 ? 23.782 -1.654 -31.439 1.00 95.25 116 ASN A C 1
ATOM 888 O O . ASN A 1 116 ? 24.618 -1.295 -32.271 1.00 95.25 116 ASN A O 1
ATOM 892 N N . ALA A 1 117 ? 22.976 -2.697 -31.637 1.00 94.44 117 ALA A N 1
ATOM 893 C CA . ALA A 1 117 ? 22.969 -3.489 -32.864 1.00 94.44 117 ALA A CA 1
ATOM 894 C C . ALA A 1 117 ? 22.623 -2.622 -34.085 1.00 94.44 117 ALA A C 1
ATOM 896 O O . ALA A 1 117 ? 23.359 -2.619 -35.075 1.00 94.44 117 ALA A O 1
ATOM 897 N N . LEU A 1 118 ? 21.575 -1.797 -33.985 1.00 94.06 118 LEU A N 1
ATOM 898 C CA . LEU A 1 118 ? 21.176 -0.880 -35.054 1.00 94.06 118 LEU A CA 1
ATOM 899 C C . LEU A 1 118 ? 22.268 0.154 -35.359 1.00 94.06 118 LEU A C 1
ATOM 901 O O . LEU A 1 118 ? 22.561 0.426 -36.523 1.00 94.06 118 LEU A O 1
ATOM 905 N N . LYS A 1 119 ? 22.923 0.707 -34.331 1.00 93.44 119 LYS A N 1
ATOM 906 C CA . LYS A 1 119 ? 24.064 1.621 -34.499 1.00 93.44 119 LYS A CA 1
ATOM 907 C C . LYS A 1 119 ? 25.234 0.957 -35.219 1.00 93.44 119 LYS A C 1
ATOM 909 O O . LYS A 1 119 ? 25.872 1.601 -36.050 1.00 93.44 119 LYS A O 1
ATOM 914 N N . GLN A 1 120 ? 25.540 -0.300 -34.904 1.00 92.50 120 GLN A N 1
ATOM 915 C CA . GLN A 1 120 ? 26.596 -1.049 -35.586 1.00 92.50 120 GLN A CA 1
ATOM 916 C C . GLN A 1 120 ? 26.228 -1.319 -37.046 1.00 92.50 120 GLN A C 1
ATOM 918 O O . GLN A 1 120 ? 27.050 -1.075 -37.926 1.00 92.50 120 GLN A O 1
ATOM 923 N N . GLN A 1 121 ? 24.984 -1.727 -37.311 1.00 89.62 121 GLN A N 1
ATOM 924 C CA . GLN A 1 121 ? 24.480 -1.940 -38.667 1.00 89.62 121 GLN A CA 1
ATOM 925 C C . GLN A 1 121 ? 24.510 -0.649 -39.495 1.00 89.62 121 GLN A C 1
ATOM 927 O O . GLN A 1 121 ? 24.956 -0.655 -40.635 1.00 89.62 121 GLN A O 1
ATOM 932 N N . ALA A 1 122 ? 24.104 0.485 -38.923 1.00 87.75 122 ALA A N 1
ATOM 933 C CA . ALA A 1 122 ? 24.167 1.774 -39.607 1.00 87.75 122 ALA A CA 1
ATOM 934 C C . ALA A 1 122 ? 25.611 2.204 -39.925 1.00 87.75 122 ALA A C 1
ATOM 936 O O . ALA A 1 122 ? 25.855 2.820 -40.958 1.00 87.75 122 ALA A O 1
ATOM 937 N N . ARG A 1 123 ? 26.580 1.863 -39.064 1.00 86.00 123 ARG A N 1
ATOM 938 C CA . ARG A 1 123 ? 28.011 2.132 -39.300 1.00 86.00 123 ARG A CA 1
ATOM 939 C C . ARG A 1 123 ? 28.635 1.203 -40.337 1.00 86.00 123 ARG A C 1
ATOM 941 O O . ARG A 1 123 ? 29.605 1.597 -40.975 1.00 86.00 123 ARG A O 1
ATOM 948 N N . SER A 1 124 ? 28.119 -0.016 -40.485 1.00 82.94 124 SER A N 1
ATOM 949 C CA . SER A 1 124 ? 28.628 -0.987 -41.455 1.00 82.94 124 SER A CA 1
ATOM 950 C C . SER A 1 124 ? 28.054 -0.805 -42.861 1.00 82.94 124 SER A C 1
ATOM 952 O O . SER A 1 124 ? 28.546 -1.448 -43.784 1.00 82.94 124 SER A O 1
ATOM 954 N N . VAL A 1 125 ? 27.072 0.086 -43.059 1.00 77.12 125 VAL A N 1
ATOM 955 C CA . VAL A 1 125 ? 26.622 0.503 -44.394 1.00 77.12 125 VAL A CA 1
ATOM 956 C C . VAL A 1 125 ? 27.643 1.499 -44.963 1.00 77.12 125 VAL A C 1
ATOM 958 O O . VAL A 1 125 ? 27.683 2.646 -44.510 1.00 77.12 125 VAL A O 1
ATOM 961 N N . PRO A 1 126 ? 28.483 1.119 -45.949 1.00 65.62 126 PRO A N 1
ATOM 962 C CA . PRO A 1 126 ? 29.360 2.080 -46.599 1.00 65.62 126 PRO A CA 1
ATOM 963 C C . PRO A 1 126 ? 28.497 3.110 -47.329 1.00 65.62 126 PRO A C 1
ATOM 965 O O . PRO A 1 126 ? 27.520 2.752 -47.992 1.00 65.62 126 PRO A O 1
ATOM 968 N N . ALA A 1 127 ? 28.855 4.391 -47.203 1.00 61.16 127 ALA A N 1
ATOM 969 C CA . ALA A 1 127 ? 28.228 5.471 -47.949 1.00 61.16 127 ALA A CA 1
ATOM 970 C C . ALA A 1 127 ? 28.237 5.103 -49.438 1.00 61.16 127 ALA A C 1
ATOM 972 O O . ALA A 1 127 ? 29.287 5.078 -50.077 1.00 61.16 127 ALA A O 1
ATOM 973 N N . ARG A 1 128 ? 27.062 4.760 -49.972 1.00 59.38 128 ARG A N 1
ATOM 974 C CA . ARG A 1 12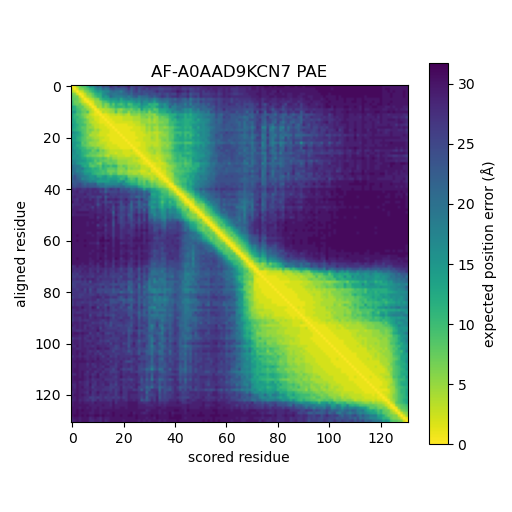8 ? 26.847 4.541 -51.399 1.00 59.38 128 ARG A CA 1
ATOM 975 C C . ARG A 1 128 ? 27.110 5.886 -52.071 1.00 59.38 128 ARG A C 1
ATOM 977 O O . ARG A 1 128 ? 26.248 6.759 -52.082 1.00 59.38 128 ARG A O 1
ATOM 984 N N . THR A 1 129 ? 28.337 6.084 -52.537 1.00 58.06 129 THR A N 1
ATOM 985 C CA . THR A 1 129 ? 28.736 7.250 -53.317 1.00 58.06 129 THR A CA 1
ATOM 986 C C . THR A 1 129 ? 27.897 7.256 -54.585 1.00 58.06 129 THR A C 1
ATOM 988 O O . THR A 1 129 ? 28.002 6.339 -55.401 1.00 58.06 129 THR A O 1
ATOM 991 N N . GLY A 1 130 ? 27.015 8.250 -54.700 1.00 61.06 130 GLY A N 1
ATOM 992 C CA . GLY A 1 130 ? 26.315 8.558 -55.939 1.00 61.06 130 GLY A CA 1
ATOM 993 C C . GLY A 1 130 ? 27.343 8.913 -57.007 1.00 61.06 130 GLY A C 1
ATOM 994 O O . GLY A 1 130 ? 28.160 9.808 -56.792 1.00 61.06 130 GLY A O 1
ATOM 995 N N . SER A 1 131 ? 27.327 8.137 -58.089 1.00 49.12 131 SER A N 1
ATOM 996 C CA . SER A 1 131 ? 28.021 8.424 -59.344 1.00 49.12 131 SER A CA 1
ATOM 997 C C . SER A 1 131 ? 27.211 9.382 -60.204 1.00 49.12 131 SER A C 1
ATOM 999 O O . SER A 1 131 ? 25.978 9.453 -60.004 1.00 49.12 131 SER A O 1
#

pLDDT: mean 76.98, std 20.64, range [33.25, 97.62]

InterPro domains:
  IPR028227 Uncharacterised protein family UPF0449 [PF15136] (3-116)
  IPR028227 Uncharacterised protein family UPF0449 [PTHR34766] (2-123)